Protein AF-A0A6N1VFY1-F1 (afdb_monomer_lite)

Organism: NCBI:txid2742145

Radius of gyration: 20.33 Å; chains: 1; bounding box: 32×48×50 Å

Secondary structure (DSSP, 8-state):
--HHHHHHHHHHHHHHHHHHTSGGGGT-HHHHHHHHHHHHHHHHHHHHHHHHHTT---PPPPPPHHHHHHHHHHHHHHHHHHHHHHHHHHHHH-

Sequence (94 aa):
MATGEHERILALAKSAFEAEKSGLWKIDPETASEIHGERCEALWQELRRQVSEAGAGSIPSRPSRAELELQWKKEFVAKLRERLPDLVSEAIEA

Structure (mmCIF, N/CA/C/O backbone):
data_AF-A0A6N1VFY1-F1
#
_entry.id   AF-A0A6N1VFY1-F1
#
loop_
_atom_site.group_PDB
_atom_site.id
_atom_site.type_symbol
_atom_site.label_atom_id
_atom_site.label_alt_id
_atom_site.label_comp_id
_atom_site.label_asym_id
_atom_site.label_entity_id
_atom_site.label_seq_id
_atom_site.pdbx_PDB_ins_code
_atom_site.Cartn_x
_atom_site.Cartn_y
_atom_site.Cartn_z
_atom_site.occupancy
_atom_site.B_iso_or_equiv
_atom_site.auth_seq_id
_atom_site.auth_comp_id
_atom_site.auth_asym_id
_atom_site.auth_atom_id
_atom_site.pdbx_PDB_model_num
ATOM 1 N N . MET A 1 1 ? -18.817 9.540 16.529 1.00 48.97 1 MET A N 1
ATOM 2 C CA . MET A 1 1 ? -18.071 10.493 15.681 1.00 48.97 1 MET A CA 1
ATOM 3 C C . MET A 1 1 ? -17.237 9.692 14.682 1.00 48.97 1 MET A C 1
ATOM 5 O O . MET A 1 1 ? -16.055 9.531 14.907 1.00 48.97 1 MET A O 1
ATOM 9 N N . ALA A 1 2 ? -17.858 9.127 13.639 1.00 58.84 2 ALA A N 1
ATOM 10 C CA . ALA A 1 2 ? -17.220 8.138 12.747 1.00 58.84 2 ALA A CA 1
ATOM 11 C C . ALA A 1 2 ? -16.997 8.638 11.302 1.00 58.84 2 ALA A C 1
ATOM 13 O O . ALA A 1 2 ? -16.398 7.948 10.485 1.00 58.84 2 ALA A O 1
ATOM 14 N N . THR A 1 3 ? -17.488 9.831 10.956 1.00 62.91 3 THR A N 1
ATOM 15 C CA . THR A 1 3 ? -17.464 10.341 9.575 1.00 62.91 3 THR A CA 1
ATOM 16 C C . THR A 1 3 ? -16.065 10.771 9.126 1.00 62.91 3 THR A C 1
ATOM 18 O O . THR A 1 3 ? -15.646 10.408 8.033 1.00 62.91 3 THR A O 1
ATOM 21 N N . GLY A 1 4 ? -15.294 11.441 9.988 1.00 80.06 4 GLY A N 1
ATOM 22 C CA . GLY A 1 4 ? -13.953 11.928 9.629 1.00 80.06 4 GLY A CA 1
ATOM 23 C C . GLY A 1 4 ? -12.879 10.837 9.502 1.00 80.06 4 GLY A C 1
ATOM 24 O O . GLY A 1 4 ? -11.907 11.003 8.770 1.00 80.06 4 GLY A O 1
ATOM 25 N N . GLU A 1 5 ? -13.044 9.702 10.184 1.00 85.56 5 GLU A N 1
ATOM 26 C CA . GLU A 1 5 ? -12.073 8.596 10.160 1.00 85.56 5 GLU A CA 1
ATOM 27 C C . GLU A 1 5 ? -12.128 7.819 8.842 1.00 85.56 5 GLU A C 1
ATOM 29 O O . GLU A 1 5 ? -11.093 7.504 8.247 1.00 85.56 5 GLU A O 1
ATOM 34 N N . HIS A 1 6 ? -13.343 7.576 8.347 1.00 86.75 6 HIS A N 1
ATOM 35 C CA . HIS A 1 6 ? -13.569 6.951 7.049 1.00 86.75 6 HIS A CA 1
ATOM 36 C C . HIS A 1 6 ? -13.084 7.851 5.902 1.00 86.75 6 HIS A C 1
ATOM 38 O O . HIS A 1 6 ? -12.400 7.386 4.989 1.00 86.75 6 HIS A O 1
ATOM 44 N N . GLU A 1 7 ? -13.374 9.154 5.969 1.00 92.31 7 GLU A N 1
ATOM 45 C CA . GLU A 1 7 ? -12.896 10.140 4.991 1.00 92.31 7 GLU A CA 1
ATOM 46 C C . GLU A 1 7 ? -11.364 10.177 4.909 1.00 92.31 7 GLU A C 1
ATOM 48 O O . GLU A 1 7 ? -10.799 10.273 3.816 1.00 92.31 7 GLU A O 1
ATOM 53 N N . ARG A 1 8 ? -10.675 10.026 6.048 1.00 92.81 8 ARG A N 1
ATOM 54 C CA . ARG A 1 8 ? -9.209 9.992 6.100 1.00 92.81 8 ARG A CA 1
ATOM 55 C C . ARG A 1 8 ? -8.622 8.772 5.390 1.00 92.81 8 ARG A C 1
ATOM 57 O O . ARG A 1 8 ? -7.663 8.926 4.633 1.00 92.81 8 ARG A O 1
ATOM 64 N N . ILE A 1 9 ? -9.207 7.587 5.577 1.00 92.50 9 ILE A N 1
ATOM 65 C CA . I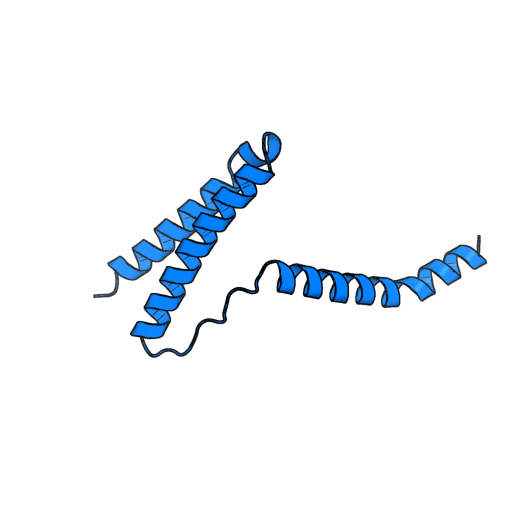LE A 1 9 ? -8.798 6.370 4.851 1.00 92.50 9 ILE A CA 1
ATOM 66 C C . ILE A 1 9 ? -9.010 6.550 3.346 1.00 92.50 9 ILE A C 1
ATOM 68 O O . ILE A 1 9 ? -8.104 6.261 2.562 1.00 92.50 9 ILE A O 1
ATOM 72 N N . LEU A 1 10 ? -10.170 7.071 2.932 1.00 94.25 10 LEU A N 1
ATOM 73 C CA . LEU A 1 10 ? -10.462 7.309 1.517 1.00 94.25 10 LEU A CA 1
ATOM 74 C C . LEU A 1 10 ? -9.478 8.301 0.882 1.00 94.25 10 LEU A C 1
ATOM 76 O O . LEU A 1 10 ? -9.028 8.079 -0.243 1.00 94.25 10 LEU A O 1
ATOM 80 N N . ALA A 1 11 ? -9.106 9.365 1.595 1.00 95.56 11 ALA A N 1
ATOM 81 C CA . ALA A 1 11 ? -8.128 10.338 1.114 1.00 95.56 11 ALA A CA 1
ATOM 82 C C . ALA A 1 11 ? -6.738 9.710 0.903 1.00 95.56 11 ALA A C 1
ATOM 84 O O . ALA A 1 11 ? -6.101 9.946 -0.126 1.00 95.56 11 ALA A O 1
ATOM 85 N N . LEU A 1 12 ? -6.283 8.871 1.839 1.00 96.19 12 LEU A N 1
ATOM 86 C CA . LEU A 1 12 ? -5.005 8.160 1.728 1.00 96.19 12 LEU A CA 1
ATOM 87 C C . LEU A 1 12 ? -5.022 7.134 0.588 1.00 96.19 12 LEU A C 1
ATOM 89 O O . LEU A 1 12 ? -4.084 7.089 -0.209 1.00 96.19 12 LEU A O 1
ATOM 93 N N . ALA A 1 13 ? -6.109 6.370 0.453 1.00 94.75 13 ALA A N 1
ATOM 94 C CA . A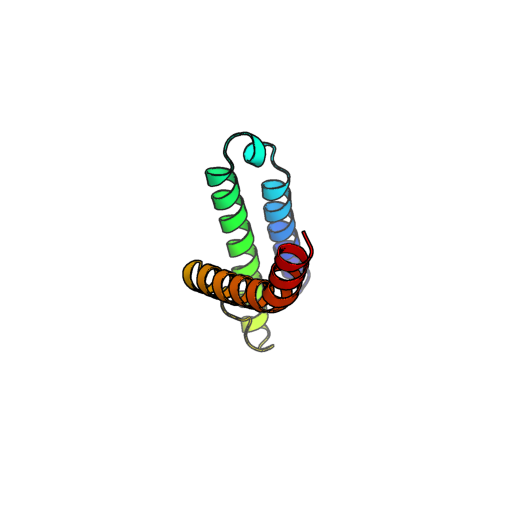LA A 1 13 ? -6.283 5.410 -0.634 1.00 94.75 13 ALA A CA 1
ATOM 95 C C . ALA A 1 13 ? -6.285 6.095 -2.008 1.00 94.75 13 ALA A C 1
ATOM 97 O O . ALA A 1 13 ? -5.605 5.645 -2.932 1.00 94.75 13 ALA A O 1
ATOM 98 N N . LYS A 1 14 ? -6.982 7.231 -2.132 1.00 96.31 14 LYS A N 1
ATOM 99 C CA . LYS A 1 14 ? -6.962 8.046 -3.349 1.00 96.31 14 LYS A CA 1
ATOM 100 C C . LYS A 1 14 ? -5.548 8.536 -3.672 1.00 96.31 14 LYS A C 1
ATOM 102 O O . LYS A 1 14 ? -5.130 8.436 -4.820 1.00 96.31 14 LYS A O 1
ATOM 107 N N . SER A 1 15 ? -4.798 9.002 -2.674 1.00 94.94 15 SER A N 1
ATOM 108 C CA . SER A 1 15 ? -3.416 9.456 -2.869 1.00 94.94 15 SER A CA 1
ATOM 109 C C . SER A 1 15 ? -2.489 8.336 -3.361 1.00 94.94 15 SER A C 1
ATOM 111 O O . SER A 1 15 ? -1.687 8.566 -4.266 1.00 94.94 15 SER A O 1
ATOM 113 N N . ALA A 1 16 ? -2.619 7.119 -2.822 1.00 94.88 16 ALA A N 1
ATOM 114 C CA . ALA A 1 16 ? -1.858 5.960 -3.292 1.00 94.88 16 ALA A CA 1
ATOM 115 C C . ALA A 1 16 ? -2.200 5.593 -4.747 1.00 94.88 16 ALA A C 1
ATOM 117 O O . ALA A 1 16 ? -1.300 5.355 -5.556 1.00 94.88 16 ALA A O 1
ATOM 118 N N . PHE A 1 17 ? -3.488 5.623 -5.094 1.00 93.81 17 PHE A N 1
ATOM 119 C CA . PHE A 1 17 ? -3.974 5.340 -6.444 1.00 93.81 17 PHE A CA 1
ATOM 120 C C . PHE A 1 17 ? -3.540 6.389 -7.478 1.00 93.81 17 PHE A C 1
ATOM 122 O O . PHE A 1 17 ? -3.187 6.058 -8.608 1.00 93.81 17 PHE A O 1
ATOM 129 N N . GLU A 1 18 ? -3.531 7.670 -7.110 1.00 94.94 18 GLU A N 1
ATOM 130 C CA . GLU A 1 18 ? -3.042 8.739 -7.987 1.00 94.94 18 GLU A CA 1
ATOM 131 C C . GLU A 1 18 ? -1.531 8.627 -8.237 1.00 94.94 18 GLU A C 1
ATOM 133 O O . GLU A 1 18 ? -1.082 8.854 -9.361 1.00 94.94 18 GLU A O 1
ATOM 138 N N . ALA A 1 19 ? -0.752 8.205 -7.232 1.00 91.56 19 ALA A N 1
ATOM 139 C CA . ALA A 1 19 ? 0.673 7.919 -7.404 1.00 91.56 19 ALA A CA 1
ATOM 140 C C . ALA A 1 19 ? 0.916 6.743 -8.373 1.00 91.56 19 ALA A C 1
ATOM 142 O O . ALA A 1 19 ? 1.805 6.814 -9.225 1.00 91.56 19 ALA A O 1
ATOM 143 N N . GLU A 1 20 ? 0.089 5.695 -8.305 1.00 90.19 20 GLU A N 1
ATOM 144 C CA . GLU A 1 20 ? 0.125 4.560 -9.241 1.00 90.19 20 GLU A CA 1
ATOM 145 C C . GLU A 1 20 ? -0.208 4.991 -10.678 1.00 90.19 20 GLU A C 1
ATOM 147 O O . GLU A 1 20 ? 0.456 4.600 -11.633 1.00 90.19 20 GLU A O 1
ATOM 152 N N . LYS A 1 21 ? -1.211 5.858 -10.847 1.00 88.44 21 LYS A N 1
ATOM 153 C CA . LYS A 1 21 ? -1.631 6.352 -12.168 1.00 88.44 21 LYS A CA 1
ATOM 154 C C . LYS A 1 21 ? -0.717 7.413 -12.769 1.00 88.44 21 LYS A C 1
ATOM 156 O O . LYS A 1 21 ? -0.965 7.859 -13.893 1.00 88.44 21 LYS A O 1
ATOM 161 N N . SER A 1 22 ? 0.306 7.847 -12.043 1.00 87.12 22 SER A N 1
ATOM 162 C CA . SER A 1 22 ? 1.220 8.865 -12.538 1.00 87.12 22 SER A CA 1
ATOM 163 C C . SER A 1 22 ? 1.962 8.381 -13.792 1.00 87.12 22 SER A C 1
ATOM 165 O O . SER A 1 22 ? 2.301 7.209 -13.944 1.00 87.12 22 SER A O 1
ATOM 167 N N . GLY A 1 23 ? 2.267 9.301 -14.710 1.00 91.31 23 GLY A N 1
ATOM 168 C CA . GLY A 1 23 ? 3.127 8.991 -15.860 1.00 91.31 23 GLY A CA 1
ATOM 169 C C . GLY A 1 23 ? 4.570 8.648 -15.463 1.00 91.31 23 GLY A C 1
ATOM 170 O O . GLY A 1 23 ? 5.337 8.187 -16.308 1.00 91.31 23 GLY A O 1
ATOM 171 N N . LEU A 1 24 ? 4.926 8.855 -14.189 1.00 91.38 24 LEU A N 1
ATOM 172 C CA . LEU A 1 24 ? 6.274 8.698 -13.659 1.00 91.38 24 LEU A CA 1
ATOM 173 C C . LEU A 1 24 ? 6.779 7.262 -13.794 1.00 91.38 24 LEU A C 1
ATOM 175 O O . LEU A 1 24 ? 7.940 7.077 -14.118 1.00 91.38 24 LEU A O 1
ATOM 179 N N . TRP A 1 25 ? 5.904 6.258 -13.709 1.00 92.19 25 TRP A N 1
ATOM 180 C CA . TRP A 1 25 ? 6.265 4.850 -13.919 1.00 92.19 25 TRP A CA 1
ATOM 181 C C . TRP A 1 25 ? 6.935 4.557 -15.267 1.00 92.19 25 TRP A C 1
ATOM 183 O O . TRP A 1 25 ? 7.681 3.589 -15.382 1.00 92.19 25 TRP A O 1
ATOM 193 N N . LYS A 1 26 ? 6.676 5.376 -16.295 1.00 94.31 26 LYS A N 1
ATOM 194 C CA . LYS A 1 26 ? 7.300 5.235 -17.622 1.00 94.31 26 LYS A CA 1
ATOM 195 C C . LYS A 1 26 ? 8.631 5.980 -17.747 1.00 94.31 26 LYS A C 1
ATOM 197 O O . LYS A 1 26 ? 9.380 5.700 -18.675 1.00 94.31 26 LYS A O 1
ATOM 202 N N . ILE A 1 27 ? 8.871 6.960 -16.879 1.00 95.75 27 ILE A N 1
ATOM 203 C CA . ILE A 1 27 ? 10.013 7.882 -16.944 1.00 95.75 27 ILE A CA 1
ATOM 204 C C . ILE A 1 27 ? 11.077 7.458 -15.932 1.00 95.75 27 ILE A C 1
ATOM 206 O O . ILE A 1 27 ? 12.243 7.325 -16.282 1.00 95.75 27 ILE A O 1
ATOM 210 N N . ASP A 1 28 ? 10.649 7.235 -14.694 1.00 95.31 28 ASP A N 1
ATOM 211 C CA . ASP A 1 28 ? 11.470 6.889 -13.545 1.00 95.31 28 ASP A CA 1
ATOM 212 C C . ASP A 1 28 ? 10.684 5.931 -12.624 1.00 95.31 28 ASP A C 1
ATOM 214 O O . ASP A 1 28 ? 9.965 6.361 -11.714 1.00 95.31 28 ASP A O 1
ATOM 218 N N . PRO A 1 29 ? 10.756 4.615 -12.894 1.00 93.38 29 PRO A N 1
ATOM 219 C CA . PRO A 1 29 ? 10.009 3.617 -12.137 1.00 93.38 29 PRO A CA 1
ATOM 220 C C . PRO A 1 29 ? 10.509 3.453 -10.697 1.00 93.38 29 PRO A C 1
ATOM 222 O O . PRO A 1 29 ? 9.734 3.017 -9.847 1.00 93.38 29 PRO A O 1
ATOM 225 N N . GLU A 1 30 ? 11.768 3.792 -10.407 1.00 92.06 30 GLU A N 1
ATOM 226 C CA . GLU A 1 30 ? 12.329 3.680 -9.058 1.00 92.06 30 GLU A CA 1
ATOM 227 C C . GLU A 1 30 ? 11.706 4.744 -8.153 1.00 92.06 30 GLU A C 1
ATOM 229 O O . GLU A 1 30 ? 11.035 4.400 -7.176 1.00 92.06 30 GLU A O 1
ATOM 234 N N . THR A 1 31 ? 11.768 6.013 -8.565 1.00 91.56 31 THR A N 1
ATOM 235 C CA . THR A 1 31 ? 11.115 7.112 -7.839 1.00 91.56 31 THR A CA 1
ATOM 236 C C . THR A 1 31 ? 9.594 6.922 -7.768 1.00 91.56 31 THR A C 1
ATOM 238 O O . THR A 1 31 ? 8.978 7.177 -6.731 1.00 91.56 31 THR A O 1
ATOM 241 N N . ALA A 1 32 ? 8.954 6.435 -8.841 1.00 92.12 32 ALA A N 1
ATOM 242 C CA . ALA A 1 32 ? 7.518 6.137 -8.823 1.00 92.12 32 ALA A CA 1
ATOM 243 C C . ALA A 1 32 ? 7.156 5.069 -7.777 1.00 92.12 32 ALA A C 1
ATOM 245 O O . ALA A 1 32 ? 6.173 5.226 -7.045 1.00 92.12 32 ALA A O 1
ATOM 246 N N . SER A 1 33 ? 7.971 4.015 -7.677 1.00 90.94 33 SER A N 1
ATOM 247 C CA . SER A 1 33 ? 7.805 2.952 -6.690 1.00 90.94 33 SER A CA 1
ATOM 248 C C . SER A 1 33 ? 8.002 3.458 -5.262 1.00 90.94 33 SER A C 1
ATOM 250 O O . SER A 1 33 ? 7.246 3.058 -4.376 1.00 90.94 33 SER A O 1
ATOM 252 N N . GLU A 1 34 ? 8.982 4.328 -5.022 1.00 92.44 34 GLU A N 1
ATOM 253 C CA . GLU A 1 34 ? 9.207 4.935 -3.705 1.00 92.44 34 GLU A CA 1
ATOM 254 C C . GLU A 1 34 ? 8.006 5.782 -3.274 1.00 92.44 34 GLU A C 1
ATOM 256 O O . GLU A 1 34 ? 7.408 5.513 -2.230 1.00 92.44 34 GLU A O 1
ATOM 261 N N . ILE A 1 35 ? 7.570 6.719 -4.123 1.00 93.31 35 ILE A N 1
ATOM 262 C CA . ILE A 1 35 ? 6.428 7.600 -3.835 1.00 93.31 35 ILE A CA 1
ATOM 263 C C . ILE A 1 35 ? 5.160 6.782 -3.586 1.00 93.31 35 ILE A C 1
ATOM 265 O O . ILE A 1 35 ? 4.455 7.006 -2.600 1.00 93.31 35 ILE A O 1
ATOM 269 N N . HIS A 1 36 ? 4.840 5.829 -4.464 1.00 93.81 36 HIS A N 1
ATOM 270 C CA . HIS A 1 36 ? 3.666 4.977 -4.279 1.00 93.81 36 HIS A CA 1
ATOM 271 C C . HIS A 1 36 ? 3.781 4.144 -2.991 1.00 93.81 36 HIS A C 1
ATOM 273 O O . HIS A 1 36 ? 2.817 4.039 -2.227 1.00 93.81 36 HIS A O 1
ATOM 279 N N . GLY A 1 37 ? 4.975 3.619 -2.703 1.00 91.19 37 GLY A N 1
ATOM 280 C CA . GLY A 1 37 ? 5.282 2.877 -1.485 1.00 91.19 37 GLY A CA 1
ATOM 281 C C . GLY A 1 37 ? 5.037 3.677 -0.204 1.00 91.19 37 GLY A C 1
ATOM 282 O O . GLY A 1 37 ? 4.440 3.135 0.731 1.00 91.19 37 GLY A O 1
ATOM 283 N N . GLU A 1 38 ? 5.431 4.952 -0.172 1.00 93.88 38 GLU A N 1
ATOM 284 C CA . GLU A 1 38 ? 5.179 5.873 0.945 1.00 93.88 38 GLU A CA 1
ATOM 285 C C . GLU A 1 38 ? 3.681 6.132 1.158 1.00 93.88 38 GLU A C 1
ATOM 287 O O . GLU A 1 38 ? 3.197 6.111 2.293 1.00 93.88 38 GLU A O 1
ATOM 292 N N . ARG A 1 39 ? 2.912 6.337 0.078 1.00 94.88 39 ARG A N 1
ATOM 293 C CA . ARG A 1 39 ? 1.454 6.550 0.175 1.00 94.88 39 ARG A CA 1
ATOM 294 C C . ARG A 1 39 ? 0.727 5.307 0.681 1.00 94.88 39 ARG A C 1
ATOM 296 O O . ARG A 1 39 ? -0.158 5.420 1.531 1.00 94.88 39 ARG A O 1
ATOM 303 N N . CYS A 1 40 ? 1.126 4.131 0.203 1.00 94.00 40 CYS A N 1
ATOM 304 C CA . CYS A 1 40 ? 0.618 2.852 0.692 1.00 94.00 40 CYS A CA 1
ATOM 305 C C . CYS A 1 40 ? 0.954 2.633 2.173 1.00 94.00 40 CYS A C 1
ATOM 307 O O . CYS A 1 40 ? 0.103 2.163 2.927 1.00 94.00 40 CYS A O 1
ATOM 309 N N . GLU A 1 41 ? 2.153 3.020 2.617 1.00 92.75 41 GLU A N 1
ATOM 310 C CA . GLU A 1 41 ? 2.528 2.929 4.031 1.00 92.75 41 GLU A CA 1
ATOM 311 C C . GLU A 1 41 ? 1.675 3.854 4.906 1.00 92.75 41 GLU A C 1
ATOM 313 O O . GLU A 1 41 ? 1.170 3.425 5.942 1.00 92.75 41 GLU A O 1
ATOM 318 N N . ALA A 1 42 ? 1.437 5.093 4.472 1.00 93.25 42 ALA A N 1
ATOM 319 C CA . ALA A 1 42 ? 0.580 6.028 5.199 1.00 93.25 42 ALA A CA 1
ATOM 320 C C . ALA A 1 42 ? -0.856 5.495 5.365 1.00 93.25 42 ALA A C 1
ATOM 322 O O . ALA A 1 42 ? -1.418 5.569 6.460 1.00 93.25 42 ALA A O 1
ATOM 323 N N . LEU A 1 43 ? -1.430 4.911 4.306 1.00 94.06 43 LEU A N 1
ATOM 324 C CA . LEU A 1 43 ? -2.726 4.228 4.368 1.00 94.06 43 LEU A CA 1
ATOM 325 C C . LEU A 1 43 ? -2.706 3.073 5.381 1.00 94.06 43 LEU A C 1
ATOM 327 O O . LEU A 1 43 ? -3.617 2.947 6.201 1.00 94.06 43 LEU A O 1
ATOM 331 N N . TRP A 1 44 ? -1.663 2.243 5.340 1.00 91.69 44 TRP A N 1
ATOM 332 C CA . TRP A 1 44 ? -1.536 1.078 6.212 1.00 91.69 44 TRP A CA 1
ATOM 333 C C . TRP A 1 44 ? -1.420 1.451 7.694 1.00 91.69 44 TRP A C 1
ATOM 335 O O . TRP A 1 44 ? -2.056 0.831 8.549 1.00 91.69 44 TRP A O 1
ATOM 345 N N . GLN A 1 45 ? -0.645 2.490 8.006 1.00 91.75 45 GLN A N 1
ATOM 346 C CA . 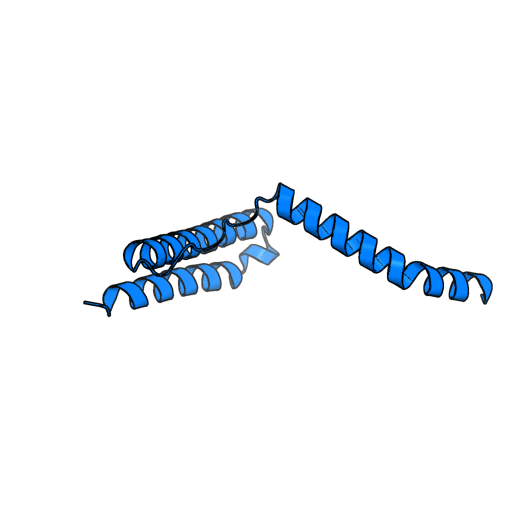GLN A 1 45 ? -0.488 2.979 9.375 1.00 91.75 45 GLN A CA 1
ATOM 347 C C . GLN A 1 45 ? -1.791 3.567 9.925 1.00 91.75 45 GLN A C 1
ATOM 349 O O . GLN A 1 45 ? -2.133 3.313 11.080 1.00 91.75 45 GLN A O 1
ATOM 354 N N . GLU A 1 46 ? -2.561 4.286 9.103 1.00 92.94 46 GLU A N 1
ATOM 355 C CA . GLU A 1 46 ? -3.864 4.817 9.518 1.00 92.94 46 GLU A CA 1
ATOM 356 C C . GLU A 1 46 ? -4.876 3.698 9.790 1.00 92.94 46 GLU A C 1
ATOM 358 O O . GLU A 1 46 ? -5.562 3.726 10.813 1.00 92.94 46 GLU A O 1
ATOM 363 N N . LEU A 1 47 ? -4.921 2.670 8.936 1.00 89.94 47 LEU A N 1
ATOM 364 C CA . LEU A 1 47 ? -5.740 1.482 9.183 1.00 89.94 47 LEU A CA 1
ATOM 365 C C . LEU A 1 47 ? -5.354 0.808 10.506 1.00 89.94 47 LEU A C 1
ATOM 367 O O . LEU A 1 47 ? -6.227 0.479 11.311 1.00 89.94 47 LEU A O 1
ATOM 371 N N . ARG A 1 48 ? -4.050 0.629 10.764 1.00 89.06 48 ARG A N 1
ATOM 372 C CA . ARG A 1 48 ? -3.570 0.002 12.003 1.00 89.06 48 ARG A CA 1
ATOM 373 C C . ARG A 1 48 ? -3.952 0.824 13.230 1.00 89.06 48 ARG A C 1
ATOM 375 O O . ARG A 1 48 ? -4.375 0.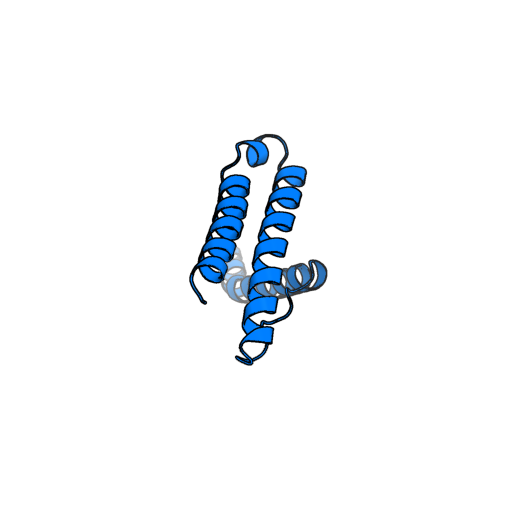239 14.226 1.00 89.06 48 ARG A O 1
ATOM 382 N N . ARG A 1 49 ? -3.831 2.152 13.152 1.00 89.81 49 ARG A N 1
ATOM 383 C CA . ARG A 1 49 ? -4.247 3.076 14.214 1.00 89.81 49 ARG A CA 1
ATOM 384 C C . ARG A 1 49 ? -5.727 2.886 14.546 1.00 89.81 49 ARG A C 1
ATOM 386 O O . ARG A 1 49 ? -6.046 2.611 15.698 1.00 89.81 49 ARG A O 1
ATOM 393 N N . GLN A 1 50 ? -6.605 2.942 13.542 1.00 89.31 50 GLN A N 1
ATOM 394 C CA . GLN A 1 50 ? -8.051 2.803 13.750 1.00 89.31 50 GLN A CA 1
ATOM 395 C C . GLN A 1 50 ? -8.438 1.423 14.302 1.00 89.31 50 GLN A C 1
ATOM 397 O O . GLN A 1 50 ? -9.242 1.333 15.226 1.00 89.31 50 GLN A O 1
ATOM 402 N N . VAL A 1 51 ? -7.834 0.339 13.801 1.00 87.00 51 VAL A N 1
ATOM 403 C CA . VAL A 1 51 ? -8.094 -1.018 14.318 1.00 87.00 51 VAL A CA 1
ATOM 404 C C . VAL A 1 51 ? -7.625 -1.175 15.767 1.00 87.00 51 VAL A C 1
ATOM 406 O O . VAL A 1 51 ? -8.336 -1.773 16.577 1.00 87.00 51 VAL A O 1
ATOM 409 N N . SER A 1 52 ? -6.463 -0.608 16.105 1.00 85.81 52 SER A N 1
ATOM 410 C CA . SER A 1 52 ? -5.939 -0.618 17.472 1.00 85.81 52 SER A CA 1
ATOM 411 C C . SER A 1 52 ? -6.828 0.177 18.431 1.00 85.81 52 SER A C 1
ATOM 413 O O . SER A 1 52 ? -7.062 -0.273 19.549 1.00 85.81 52 SER A O 1
ATOM 415 N N . GLU A 1 53 ? -7.327 1.340 18.013 1.00 87.38 53 GLU A N 1
ATOM 416 C CA . GLU A 1 53 ? -8.222 2.183 18.819 1.00 87.38 53 GLU A CA 1
ATOM 417 C C . GLU A 1 53 ? -9.611 1.562 18.998 1.00 87.38 53 GLU A C 1
ATOM 419 O O . GLU A 1 53 ? -10.198 1.661 20.073 1.00 87.38 53 GLU A O 1
ATOM 424 N N . ALA A 1 54 ? -10.116 0.862 17.980 1.00 84.88 54 ALA A N 1
ATOM 425 C CA . ALA A 1 54 ? -11.388 0.150 18.050 1.00 84.88 54 ALA A CA 1
ATOM 426 C C . ALA A 1 54 ? -11.330 -1.131 18.906 1.00 84.88 54 ALA A C 1
ATOM 428 O O . ALA A 1 54 ? -12.367 -1.749 19.146 1.00 84.88 54 ALA A O 1
ATOM 429 N N . GLY A 1 55 ? -10.137 -1.573 19.329 1.00 80.75 55 GLY A N 1
ATOM 430 C CA . GLY A 1 55 ? -9.953 -2.851 20.025 1.00 80.75 55 GLY A CA 1
ATOM 431 C C . GLY A 1 55 ? -10.315 -4.069 19.165 1.00 80.75 55 GLY A C 1
ATOM 432 O O . GLY A 1 55 ? -10.584 -5.143 19.698 1.00 80.75 55 GLY A O 1
ATOM 433 N N . ALA A 1 56 ? -10.335 -3.913 17.837 1.00 76.19 56 ALA A N 1
ATOM 434 C CA . ALA A 1 56 ? -10.846 -4.904 16.886 1.00 76.19 56 ALA A CA 1
ATOM 435 C C . ALA A 1 56 ? -9.819 -5.992 16.502 1.00 76.19 56 ALA A C 1
ATOM 437 O O . ALA A 1 56 ? -10.057 -6.772 15.580 1.00 76.19 56 ALA A O 1
ATOM 438 N N . GLY A 1 57 ? -8.680 -6.055 17.198 1.00 70.88 57 GLY A N 1
ATOM 439 C CA . GLY A 1 57 ? -7.581 -6.987 16.931 1.00 70.88 57 GLY A CA 1
ATOM 440 C C . GLY A 1 57 ? -6.321 -6.284 16.426 1.00 70.88 57 GLY A C 1
ATOM 441 O O . GLY A 1 57 ? -6.148 -5.084 16.626 1.00 70.88 57 GLY A O 1
ATOM 442 N N . SER A 1 58 ? -5.411 -7.031 15.795 1.00 68.50 58 SER A N 1
ATOM 443 C CA . SER A 1 58 ? -4.190 -6.481 15.199 1.00 68.50 58 SER A CA 1
ATOM 444 C C . SER A 1 58 ? -4.234 -6.574 13.676 1.00 68.50 58 SER A C 1
ATOM 446 O O . SER A 1 58 ? -4.590 -7.604 13.104 1.00 68.50 58 SER A O 1
ATOM 448 N N . ILE A 1 59 ? -3.841 -5.491 13.002 1.00 67.81 59 ILE A N 1
ATOM 449 C CA . ILE A 1 59 ? -3.514 -5.562 11.577 1.00 67.81 59 ILE A CA 1
ATOM 450 C C . ILE A 1 59 ? -2.122 -6.193 11.446 1.00 67.81 59 ILE A C 1
ATOM 452 O O . ILE A 1 59 ? -1.200 -5.722 12.126 1.00 67.81 59 ILE A O 1
ATOM 456 N N . PRO A 1 60 ? -1.937 -7.198 10.566 1.00 69.62 60 PRO A N 1
ATOM 457 C CA . PRO A 1 60 ? -0.636 -7.802 10.323 1.00 69.62 60 PRO A CA 1
ATOM 458 C C . PRO A 1 60 ? 0.454 -6.764 10.032 1.00 69.62 60 PRO A C 1
ATOM 460 O O . PRO A 1 60 ? 0.217 -5.686 9.470 1.00 69.62 60 PRO A O 1
ATOM 463 N N . SER A 1 61 ? 1.686 -7.085 10.409 1.00 71.69 61 SER A N 1
ATOM 464 C CA . SER A 1 61 ? 2.840 -6.311 9.959 1.00 71.69 61 SER A CA 1
ATOM 465 C C . SER A 1 61 ? 2.965 -6.393 8.444 1.00 71.69 61 SER A C 1
ATOM 467 O O . SER A 1 61 ? 2.768 -7.457 7.860 1.00 71.69 61 SER A O 1
ATOM 469 N N . ARG A 1 62 ? 3.283 -5.257 7.809 1.00 71.00 62 ARG A N 1
ATOM 470 C CA . ARG A 1 62 ? 3.657 -5.264 6.399 1.00 71.00 62 ARG A CA 1
ATOM 471 C C . ARG A 1 62 ? 4.956 -6.071 6.304 1.00 71.00 62 ARG A C 1
ATOM 473 O O . ARG A 1 62 ? 5.892 -5.735 7.034 1.00 71.00 62 ARG A O 1
ATOM 480 N N . PRO A 1 63 ? 5.021 -7.114 5.465 1.00 76.50 63 PRO A N 1
ATOM 481 C CA . PRO A 1 63 ? 6.258 -7.846 5.265 1.00 76.50 63 PRO A CA 1
ATOM 482 C C . PRO A 1 63 ? 7.319 -6.895 4.706 1.00 76.50 63 PRO A C 1
ATOM 484 O O . PRO A 1 63 ? 7.057 -6.083 3.813 1.00 76.50 63 PRO A O 1
ATOM 487 N N . SER A 1 64 ? 8.518 -6.980 5.261 1.00 79.12 64 SER A N 1
ATOM 488 C CA . SER A 1 64 ? 9.692 -6.271 4.773 1.00 79.12 64 SER A CA 1
ATOM 489 C C . SER A 1 64 ? 10.016 -6.677 3.334 1.00 79.12 64 SER A C 1
ATOM 491 O O . SER A 1 64 ? 9.640 -7.751 2.859 1.00 79.12 64 SER A O 1
ATOM 493 N N . ARG A 1 65 ? 10.784 -5.837 2.632 1.00 76.38 65 ARG A N 1
ATOM 494 C CA . ARG A 1 65 ? 11.279 -6.162 1.285 1.00 76.38 65 ARG A CA 1
ATOM 495 C C . ARG A 1 65 ? 12.020 -7.503 1.259 1.00 76.38 65 ARG A C 1
ATOM 497 O O . ARG A 1 65 ? 11.820 -8.285 0.339 1.00 76.38 65 ARG A O 1
ATOM 504 N N . ALA A 1 66 ? 12.818 -7.791 2.287 1.00 79.56 66 ALA A N 1
ATOM 505 C CA . ALA A 1 66 ? 13.536 -9.057 2.404 1.00 79.56 66 ALA A CA 1
ATOM 506 C C . ALA A 1 66 ? 12.583 -10.259 2.537 1.00 79.56 66 ALA A C 1
ATOM 508 O O . ALA A 1 66 ? 12.813 -11.303 1.925 1.00 79.56 66 ALA A O 1
ATOM 509 N N . GLU A 1 67 ? 11.495 -10.112 3.297 1.00 84.69 67 GLU A N 1
ATOM 510 C CA . GLU A 1 67 ? 10.463 -11.145 3.431 1.00 84.69 67 GLU A CA 1
ATOM 511 C C . GLU A 1 67 ? 9.706 -11.362 2.118 1.00 84.69 67 GLU A C 1
ATOM 513 O O . GLU A 1 67 ? 9.496 -12.510 1.726 1.00 84.69 67 GLU A O 1
ATOM 518 N N . LEU A 1 68 ? 9.375 -10.285 1.400 1.00 84.19 68 LEU A N 1
ATOM 519 C CA . LEU A 1 68 ? 8.743 -10.358 0.080 1.00 84.19 68 LEU A CA 1
ATOM 520 C C . LEU A 1 68 ? 9.655 -11.023 -0.959 1.00 84.19 68 LEU A C 1
ATOM 522 O O . LEU A 1 68 ? 9.202 -11.891 -1.703 1.00 84.19 68 LEU A O 1
ATOM 526 N N . GLU A 1 69 ? 10.946 -10.687 -0.991 1.00 84.00 69 GLU A N 1
ATOM 527 C CA . GLU A 1 69 ? 11.916 -11.330 -1.887 1.00 84.00 69 GLU A CA 1
ATOM 528 C C . GLU A 1 69 ? 12.086 -12.820 -1.569 1.00 84.00 69 GLU A C 1
ATOM 530 O O . GLU A 1 69 ? 12.172 -13.649 -2.478 1.00 84.00 69 GLU A O 1
ATOM 535 N N . LEU A 1 70 ? 12.116 -13.185 -0.284 1.00 89.94 70 LEU A N 1
ATOM 536 C CA . LEU A 1 70 ? 12.175 -14.582 0.136 1.00 89.94 70 LEU A CA 1
ATOM 537 C C . LEU A 1 70 ? 10.904 -15.338 -0.265 1.00 89.94 70 LEU A C 1
ATOM 539 O O . LEU A 1 70 ? 10.992 -16.474 -0.736 1.00 89.94 70 LEU A O 1
ATOM 543 N N . GLN A 1 71 ? 9.736 -14.724 -0.082 1.00 88.62 71 GLN A N 1
ATOM 544 C CA . GLN A 1 71 ? 8.459 -15.312 -0.467 1.00 88.62 71 GLN A CA 1
ATOM 545 C C . GLN A 1 71 ? 8.386 -15.509 -1.983 1.00 88.62 71 GLN A C 1
ATOM 547 O O . GLN A 1 71 ? 8.100 -16.616 -2.437 1.00 88.62 71 GLN A O 1
ATOM 552 N N . TRP A 1 72 ? 8.756 -14.493 -2.763 1.00 88.69 72 TRP A N 1
ATOM 553 C CA . TRP A 1 72 ? 8.803 -14.585 -4.219 1.00 88.69 72 TRP A CA 1
ATOM 554 C C . TRP A 1 72 ? 9.754 -15.687 -4.693 1.00 88.69 72 TRP A C 1
ATOM 556 O O . TRP A 1 72 ? 9.385 -16.495 -5.541 1.00 88.69 72 TRP A O 1
ATOM 566 N N . LYS A 1 73 ? 10.951 -15.798 -4.100 1.00 88.94 73 LYS A N 1
ATOM 567 C CA . LYS A 1 73 ? 11.893 -16.889 -4.408 1.00 88.94 73 LYS A CA 1
ATOM 568 C C . LYS A 1 73 ? 11.288 -18.262 -4.120 1.00 88.94 73 LYS A C 1
ATOM 570 O O . LYS A 1 73 ? 11.447 -19.174 -4.930 1.00 88.94 73 LYS A O 1
ATOM 575 N N . LYS A 1 74 ? 10.590 -18.423 -2.991 1.00 91.12 74 LYS A N 1
ATOM 576 C CA . LYS A 1 74 ? 9.914 -19.683 -2.641 1.00 91.12 74 LYS A CA 1
ATOM 577 C C . LYS A 1 74 ? 8.823 -20.030 -3.652 1.00 91.12 74 LYS A C 1
ATOM 579 O O . LYS A 1 74 ? 8.782 -21.164 -4.120 1.00 91.12 74 LYS A O 1
ATOM 584 N N . GLU A 1 75 ? 7.984 -19.064 -4.012 1.00 91.06 75 GLU A N 1
ATOM 585 C CA . GLU A 1 75 ? 6.910 -19.250 -4.993 1.00 91.06 75 GLU A CA 1
ATOM 586 C C . GLU A 1 75 ? 7.458 -19.542 -6.394 1.00 91.06 75 GLU A C 1
ATOM 588 O O . GLU A 1 75 ? 6.958 -20.425 -7.089 1.00 91.06 75 GLU A O 1
ATOM 593 N N . PHE A 1 76 ? 8.528 -18.858 -6.797 1.00 89.44 76 PHE A N 1
ATOM 594 C CA . PHE A 1 76 ? 9.195 -19.088 -8.073 1.00 89.44 76 PHE A CA 1
ATOM 595 C C . PHE A 1 76 ? 9.784 -20.501 -8.158 1.00 89.44 76 PHE A C 1
ATOM 597 O O . PHE A 1 76 ? 9.547 -21.213 -9.133 1.00 89.44 76 PHE A O 1
ATOM 604 N N . VAL A 1 77 ? 10.493 -20.946 -7.115 1.00 90.50 77 VAL A N 1
ATOM 605 C CA . VAL A 1 77 ? 11.043 -22.310 -7.041 1.00 90.50 77 VAL A CA 1
ATOM 606 C C . VAL A 1 77 ? 9.933 -23.361 -7.019 1.00 90.50 77 VAL A C 1
ATOM 608 O O . VAL A 1 77 ? 10.081 -24.404 -7.656 1.00 90.50 77 VAL A O 1
ATOM 611 N N . ALA A 1 78 ? 8.821 -23.104 -6.325 1.00 90.44 78 ALA A N 1
ATOM 612 C CA . ALA A 1 78 ? 7.668 -24.001 -6.326 1.00 90.44 78 ALA A CA 1
ATOM 613 C C . ALA A 1 78 ? 7.091 -24.162 -7.742 1.00 90.44 78 ALA A C 1
ATOM 615 O O . ALA A 1 78 ? 6.995 -25.286 -8.228 1.00 90.44 78 ALA A O 1
ATOM 616 N N . LYS A 1 79 ? 6.846 -23.052 -8.449 1.00 88.00 79 LYS A N 1
ATOM 617 C CA . LYS A 1 79 ? 6.344 -23.078 -9.832 1.00 88.00 79 LYS A CA 1
ATOM 618 C C . LYS A 1 79 ? 7.308 -23.748 -10.808 1.00 88.00 79 LYS A C 1
ATOM 620 O O . LYS A 1 79 ? 6.871 -24.446 -11.720 1.00 88.00 79 LYS A O 1
ATOM 625 N N . LEU A 1 80 ? 8.617 -23.545 -10.637 1.00 86.12 80 LEU A N 1
ATOM 626 C CA . LEU A 1 80 ? 9.620 -24.246 -11.438 1.00 86.12 80 LEU A CA 1
ATOM 627 C C . LEU A 1 80 ? 9.580 -25.750 -11.183 1.00 86.12 80 LEU A C 1
ATOM 629 O O . LEU A 1 80 ? 9.628 -26.514 -12.137 1.00 86.12 80 LEU A O 1
ATOM 633 N N . ARG A 1 81 ? 9.456 -26.183 -9.924 1.00 84.50 81 ARG A N 1
ATOM 634 C CA . ARG A 1 81 ? 9.340 -27.606 -9.580 1.00 84.50 81 ARG A CA 1
ATOM 635 C C . ARG A 1 81 ? 8.101 -28.247 -10.202 1.00 84.50 81 ARG A C 1
ATOM 637 O O . ARG A 1 81 ? 8.184 -29.391 -10.626 1.00 84.50 81 ARG A O 1
ATOM 644 N N . GLU A 1 82 ? 6.989 -27.522 -10.260 1.00 87.00 82 GLU A N 1
ATOM 645 C CA . GLU A 1 82 ? 5.752 -28.000 -10.888 1.00 87.00 82 GLU A CA 1
ATOM 646 C C . GLU A 1 82 ? 5.869 -28.111 -12.415 1.00 87.00 82 GLU A C 1
ATOM 648 O O . GLU A 1 82 ? 5.361 -29.072 -12.975 1.00 87.00 82 GLU A O 1
ATOM 653 N N . ARG A 1 83 ? 6.569 -27.181 -13.085 1.00 84.06 83 ARG A N 1
ATOM 654 C CA . ARG A 1 83 ? 6.743 -27.183 -14.558 1.00 84.06 83 ARG A CA 1
ATOM 655 C C . ARG A 1 83 ? 7.956 -27.958 -15.068 1.00 84.06 83 ARG A C 1
ATOM 657 O O . ARG A 1 83 ? 8.044 -28.218 -16.263 1.00 84.06 83 ARG A O 1
ATOM 664 N N . LEU A 1 84 ? 8.912 -28.301 -14.205 1.00 78.94 84 LEU A N 1
ATOM 665 C CA . LEU A 1 84 ? 10.121 -29.031 -14.599 1.00 78.94 84 LEU A CA 1
ATOM 666 C C . LEU A 1 84 ? 9.825 -30.385 -15.275 1.00 78.94 84 LEU A C 1
ATOM 668 O O . LEU A 1 84 ? 10.479 -30.673 -16.273 1.00 78.94 84 LEU A O 1
ATOM 672 N N . PRO A 1 85 ? 8.875 -31.210 -14.787 1.00 78.12 85 PRO A N 1
ATOM 673 C CA . PRO A 1 85 ? 8.538 -32.484 -15.423 1.00 78.12 85 PRO A CA 1
ATOM 674 C C . PRO A 1 85 ? 8.034 -32.317 -16.862 1.00 78.12 85 PRO A C 1
ATOM 676 O O . PRO A 1 85 ? 8.430 -33.087 -17.736 1.00 78.12 85 PRO A O 1
ATOM 679 N N . ASP A 1 86 ? 7.224 -31.287 -17.116 1.00 76.25 86 ASP A N 1
ATOM 680 C CA . ASP A 1 86 ? 6.677 -31.000 -18.446 1.00 76.25 86 ASP A CA 1
ATOM 681 C C . ASP A 1 86 ? 7.770 -30.504 -19.401 1.00 76.25 86 ASP A C 1
ATOM 683 O O . ASP A 1 86 ? 7.889 -30.998 -20.517 1.00 76.25 86 ASP A O 1
ATOM 687 N N . LEU A 1 87 ? 8.641 -29.599 -18.936 1.00 73.12 87 LEU A N 1
ATOM 688 C CA . LEU A 1 87 ? 9.762 -29.077 -19.730 1.00 73.12 87 LEU A CA 1
ATOM 689 C C 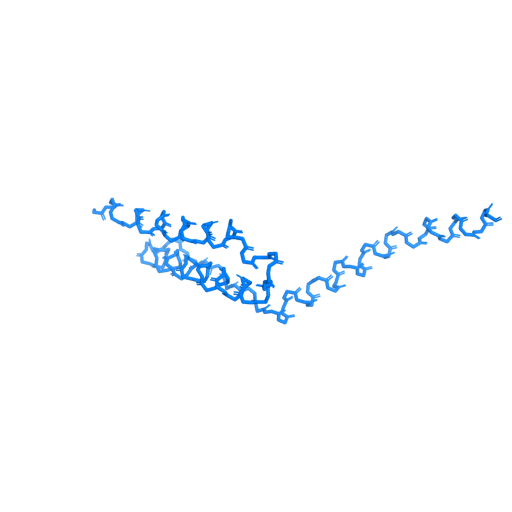. LEU A 1 87 ? 10.804 -30.153 -20.068 1.00 73.12 87 LEU A C 1
ATOM 691 O O . LEU A 1 87 ? 11.397 -30.126 -21.143 1.00 73.12 87 LEU A O 1
ATOM 695 N N . VAL A 1 88 ? 11.048 -31.092 -19.149 1.00 72.44 88 VAL A N 1
ATOM 696 C CA . VAL A 1 88 ? 11.945 -32.232 -19.393 1.00 72.44 88 VAL A CA 1
ATOM 697 C C . VAL A 1 88 ? 11.309 -33.220 -20.371 1.00 72.44 88 VAL A C 1
ATOM 699 O O . VAL A 1 88 ? 12.020 -33.762 -21.209 1.00 72.44 88 VAL A O 1
ATOM 702 N N . SER A 1 89 ? 9.991 -33.424 -20.308 1.00 67.06 89 SER A N 1
ATOM 703 C CA . SER A 1 89 ? 9.279 -34.294 -21.253 1.00 67.06 89 SER A CA 1
ATOM 704 C C . SER A 1 89 ? 9.268 -33.701 -22.667 1.00 67.06 89 SER A C 1
ATOM 706 O O . SER A 1 89 ? 9.656 -34.389 -23.605 1.00 67.06 89 SER A O 1
ATOM 708 N N . GLU A 1 90 ? 8.959 -32.407 -22.820 1.0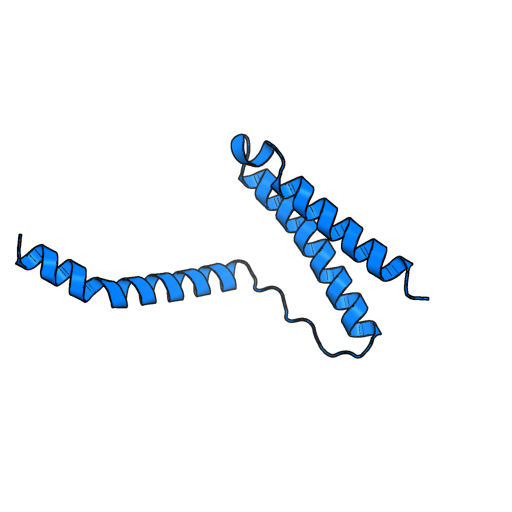0 72.56 90 GLU A N 1
ATOM 709 C CA . GLU A 1 90 ? 9.033 -31.711 -24.119 1.00 72.56 90 GLU A CA 1
ATOM 710 C C . GLU A 1 90 ? 10.448 -31.738 -24.721 1.00 72.56 90 GLU A C 1
ATOM 712 O O . GLU A 1 90 ? 10.601 -31.910 -25.926 1.00 72.56 90 GLU A O 1
ATOM 717 N N . ALA A 1 91 ? 11.494 -31.598 -23.899 1.00 67.00 91 ALA A N 1
ATOM 718 C CA . ALA A 1 91 ? 12.880 -31.614 -24.371 1.00 67.00 91 ALA A CA 1
ATOM 719 C C . ALA A 1 91 ? 13.399 -33.014 -24.750 1.00 67.00 91 ALA A C 1
ATOM 721 O O . ALA A 1 91 ? 14.406 -33.113 -25.445 1.00 67.00 91 ALA A O 1
ATOM 722 N N . ILE A 1 92 ? 12.757 -34.084 -24.268 1.00 66.25 92 ILE A N 1
ATOM 723 C CA . ILE A 1 92 ? 13.074 -35.471 -24.645 1.00 66.25 92 ILE A CA 1
ATOM 724 C C . ILE A 1 92 ? 12.313 -35.882 -25.917 1.00 66.25 92 ILE A C 1
ATOM 726 O O . ILE A 1 92 ? 12.793 -36.736 -26.659 1.00 66.25 92 ILE A O 1
ATOM 730 N N . GLU A 1 93 ? 11.141 -35.293 -26.169 1.00 66.38 93 GLU A N 1
ATOM 731 C CA . GLU A 1 93 ? 10.307 -35.574 -27.348 1.00 66.38 93 GLU A CA 1
ATOM 732 C C . GLU A 1 93 ? 10.679 -34.753 -28.603 1.00 66.38 93 GLU A C 1
ATOM 734 O O . GLU A 1 93 ? 10.193 -35.070 -29.691 1.00 66.38 93 GLU A O 1
ATOM 739 N N . ALA A 1 94 ? 11.535 -33.731 -28.469 1.00 56.94 94 ALA A N 1
ATOM 740 C CA . ALA A 1 94 ? 12.053 -32.891 -29.560 1.00 56.94 94 ALA A CA 1
ATOM 741 C C . ALA A 1 94 ? 13.368 -33.421 -30.159 1.00 56.94 94 ALA A C 1
ATOM 743 O O . ALA A 1 94 ? 13.524 -33.317 -31.400 1.00 56.94 94 ALA A O 1
#

Foldseek 3Di:
DCVVLVVVLVVLVVQLVVLVVDPCCVVPVPVSCVSSVVSVVVSVVSVQVVCVVVVVDGDDDDDDPVRVVVVVVVVVVVVCVVCVVVVVVVVVVD

pLDDT: mean 85.12, std 10.31, range [48.97, 96.31]